Protein AF-A0A931PPL3-F1 (afdb_monomer)

Mean predicted aligned error: 15.39 Å

Secondary structure (DSSP, 8-state):
-----S-S-HHHHHHHHHHHHHHHHHHHHHHH--HHHHSSHHHHHHHHHHHHHHHHHHHHHHHH---SSS-HHHHHHHTS--SHHHHHHHHHHHH-EETTEESS-HHHHHHHHHHHHHHHHHHHHHHHHHHHHHHHHHHHHHHHHHHTT-------GGGSGGG---------

pLDDT: mean 71.68, std 14.13, range [43.53, 92.25]

Foldseek 3Di:
DDDPPPPCPPCVVCVVVVVVVVVVVLVVLVVLQDVVLCVDVVLVVLLVVVLVVLVVVLLVQLVVPPDDPDLSQLRSLVPLPLCVVVLVCLVVQQVDDDPNHRSDDSSNSNSSSVSSSVSNVVSVVSNCVSCVVVVVVVVVVVVVVVVVPPPPPPPPPVPPVPPPDDDDDDDD

Radius of gyration: 29.84 Å; Cα contacts (8 Å, |Δi|>4): 100; chains: 1; bounding box: 88×52×65 Å

Sequence (172 aa):
MRTKEDTATLSELLEPMSELFVPLFFVLMGIQVHLASLADPAALGFGAVLLVCAVIGKLATALGVLERDTNRIAVAIGMVPRGEVGLIFAGIGAALLVNGEPVLSQATYSAVVLMVLVTTLVTPPGLRWTLGRRALTAQRCAIASTSSSAPNGSFDTSTVERAGGRSPTWRR

Solvent-accessible surface area (backbone atoms only — not comparable to full-atom values): 10204 Å² total; per-residue (Å²): 138,82,84,89,70,91,67,84,39,73,63,72,73,44,48,66,52,53,67,52,45,55,58,50,50,55,51,56,51,56,69,64,40,47,66,76,38,56,71,38,67,68,28,42,52,52,29,50,52,52,44,51,53,51,52,48,56,31,51,51,54,25,68,70,58,82,62,92,86,61,62,34,66,50,50,21,53,68,63,55,72,89,40,62,69,60,48,51,52,44,55,50,34,48,70,38,64,58,97,87,40,54,71,32,47,72,31,54,40,20,26,52,49,44,42,45,48,54,53,58,66,48,36,62,60,52,45,49,57,58,50,48,63,46,56,60,50,54,49,50,52,56,52,51,58,53,68,72,62,63,76,84,75,78,78,70,74,78,72,69,73,78,76,77,83,81,86,82,90,84,82,135

Structure (mmCIF, N/CA/C/O backbone):
data_AF-A0A931PPL3-F1
#
_entry.id   AF-A0A931PPL3-F1
#
loop_
_atom_site.group_PDB
_atom_site.id
_atom_site.type_symbol
_atom_site.label_atom_id
_atom_site.label_alt_id
_atom_site.label_comp_id
_atom_site.label_asym_id
_atom_site.label_entity_id
_atom_site.label_seq_id
_atom_site.pdbx_PDB_ins_code
_atom_site.Cartn_x
_atom_site.Cartn_y
_atom_site.Cartn_z
_atom_site.occupancy
_atom_site.B_iso_or_equiv
_atom_site.auth_seq_id
_atom_site.auth_comp_id
_atom_site.auth_asym_id
_atom_site.auth_atom_id
_atom_site.pdbx_PDB_model_num
ATOM 1 N N . MET A 1 1 ? 41.996 18.165 -23.794 1.00 44.84 1 MET A N 1
ATOM 2 C CA . MET A 1 1 ? 41.694 16.872 -23.144 1.00 44.84 1 MET A CA 1
ATOM 3 C C . MET A 1 1 ? 40.578 17.119 -22.145 1.00 44.84 1 MET A C 1
ATOM 5 O O . MET A 1 1 ? 40.784 17.903 -21.233 1.00 44.84 1 MET A O 1
ATOM 9 N N . ARG A 1 2 ? 39.375 16.591 -22.390 1.00 46.00 2 ARG A N 1
ATOM 10 C CA . ARG A 1 2 ? 38.185 16.826 -21.558 1.00 46.00 2 ARG A CA 1
ATOM 11 C C . ARG A 1 2 ? 37.988 15.574 -20.706 1.00 46.00 2 ARG A C 1
ATOM 13 O O . ARG A 1 2 ? 37.682 14.520 -21.256 1.00 46.00 2 ARG A O 1
ATOM 20 N N . THR A 1 3 ? 38.308 15.683 -19.422 1.00 51.44 3 THR A N 1
ATOM 21 C CA . THR A 1 3 ? 38.241 14.604 -18.433 1.00 51.44 3 THR A CA 1
ATOM 22 C C . THR A 1 3 ? 36.802 14.114 -18.307 1.00 51.44 3 THR A C 1
ATOM 24 O O . THR A 1 3 ? 35.858 14.897 -18.231 1.00 51.44 3 THR A O 1
ATOM 27 N N . LYS A 1 4 ? 36.639 12.795 -18.367 1.00 55.50 4 LYS A N 1
ATOM 28 C CA . LYS A 1 4 ? 35.357 12.086 -18.405 1.00 55.50 4 LYS A CA 1
ATOM 29 C C . LYS A 1 4 ? 35.008 11.508 -17.021 1.00 55.50 4 LYS A C 1
ATOM 31 O O . LYS A 1 4 ? 34.331 10.493 -16.958 1.00 55.50 4 LYS A O 1
ATOM 36 N N . GLU A 1 5 ? 35.510 12.117 -15.940 1.00 61.59 5 GLU A N 1
ATOM 37 C CA . GLU A 1 5 ? 35.676 11.429 -14.643 1.00 61.59 5 GLU A CA 1
ATOM 38 C C . GLU A 1 5 ? 34.940 12.043 -13.432 1.00 61.59 5 GLU A C 1
ATOM 40 O O . GLU A 1 5 ? 34.931 11.416 -12.386 1.00 61.59 5 GLU A O 1
ATOM 45 N N . ASP A 1 6 ? 34.203 13.157 -13.553 1.00 56.38 6 ASP A N 1
ATOM 46 C CA . ASP A 1 6 ? 33.430 13.742 -12.421 1.00 56.38 6 ASP A CA 1
ATOM 47 C C . ASP A 1 6 ? 31.910 13.510 -12.517 1.00 56.38 6 ASP A C 1
ATOM 49 O O . ASP A 1 6 ? 31.081 14.296 -12.061 1.00 56.38 6 ASP A O 1
ATOM 53 N N . THR A 1 7 ? 31.510 12.419 -13.161 1.00 56.72 7 THR A N 1
ATOM 54 C CA . THR A 1 7 ? 30.136 11.890 -13.095 1.00 56.72 7 THR A CA 1
ATOM 55 C C . THR A 1 7 ? 30.177 10.414 -12.695 1.00 56.72 7 THR A C 1
ATOM 57 O O . THR A 1 7 ? 29.405 9.605 -13.190 1.00 56.72 7 THR A O 1
ATOM 60 N N . ALA A 1 8 ? 31.060 10.055 -11.755 1.00 58.44 8 ALA A N 1
ATOM 61 C CA . ALA A 1 8 ? 30.744 9.010 -10.777 1.00 58.44 8 ALA A CA 1
ATOM 62 C C . ALA A 1 8 ? 29.605 9.584 -9.918 1.00 58.44 8 ALA A C 1
ATOM 64 O O . ALA A 1 8 ? 29.781 10.360 -8.981 1.00 58.44 8 ALA A O 1
ATOM 65 N N . THR A 1 9 ? 28.423 9.439 -10.505 1.00 68.00 9 THR A N 1
ATOM 66 C CA . THR A 1 9 ? 27.237 10.268 -10.317 1.00 68.00 9 THR A CA 1
ATOM 67 C C . THR A 1 9 ? 26.665 10.109 -8.918 1.00 68.00 9 THR A C 1
ATOM 69 O O . THR A 1 9 ? 26.682 9.008 -8.391 1.00 68.00 9 THR A O 1
ATOM 72 N N . LEU A 1 10 ? 26.069 11.163 -8.351 1.00 76.00 10 LEU A N 1
ATOM 73 C CA . LEU A 1 10 ? 25.318 11.150 -7.079 1.00 76.00 10 LEU A CA 1
ATOM 74 C C . LEU A 1 10 ? 24.481 9.876 -6.833 1.00 76.00 10 LEU A C 1
ATOM 76 O O . LEU A 1 10 ? 24.316 9.462 -5.692 1.00 76.00 10 LEU A O 1
ATOM 80 N N . SER A 1 11 ? 23.983 9.243 -7.894 1.00 77.25 11 SER A N 1
ATOM 81 C CA . SER A 1 11 ? 23.343 7.926 -7.903 1.00 77.25 11 SER A CA 1
ATOM 82 C C . SER A 1 11 ? 24.138 6.821 -7.187 1.00 77.25 11 SER A C 1
ATOM 84 O O . SER A 1 11 ? 23.545 6.120 -6.379 1.00 77.25 11 SER A O 1
ATOM 86 N N . GLU A 1 12 ? 25.449 6.687 -7.418 1.00 81.38 12 GLU A N 1
ATOM 87 C CA . GLU A 1 12 ? 26.300 5.664 -6.773 1.00 81.38 12 GLU A CA 1
ATOM 88 C C . GLU A 1 12 ? 26.439 5.900 -5.264 1.00 81.38 12 GLU A C 1
ATOM 90 O O . GLU A 1 12 ? 26.514 4.957 -4.481 1.00 81.38 12 GLU A O 1
ATOM 95 N N . LEU A 1 13 ? 26.424 7.165 -4.829 1.00 84.00 13 LEU A N 1
ATOM 96 C CA . LEU A 1 13 ? 26.456 7.507 -3.404 1.00 84.00 13 LEU A CA 1
ATOM 97 C C . LEU A 1 13 ? 25.092 7.297 -2.729 1.00 84.00 13 LEU A C 1
ATOM 99 O O . LEU A 1 13 ? 25.028 6.997 -1.537 1.00 84.00 13 LEU A O 1
ATOM 103 N N . LEU A 1 14 ? 23.998 7.453 -3.479 1.00 85.12 14 LEU A N 1
ATOM 104 C CA . LEU A 1 14 ? 22.628 7.289 -2.984 1.00 85.12 14 LEU A CA 1
ATOM 105 C C . LEU A 1 14 ? 22.138 5.836 -3.017 1.00 85.12 14 LEU A C 1
ATOM 107 O O . LEU A 1 14 ? 21.213 5.496 -2.276 1.00 85.12 14 LEU A O 1
ATOM 111 N N . GLU A 1 15 ? 22.746 4.979 -3.836 1.00 86.94 15 GLU A N 1
ATOM 112 C CA . GLU A 1 15 ? 22.415 3.557 -3.957 1.00 86.94 15 GLU A CA 1
ATOM 113 C C . GLU A 1 15 ? 22.392 2.836 -2.592 1.00 86.94 15 GLU A C 1
ATOM 115 O O . GLU A 1 15 ? 21.316 2.359 -2.209 1.00 86.94 15 GLU A O 1
ATOM 120 N N . PRO A 1 16 ? 23.457 2.879 -1.761 1.00 87.88 16 PRO A N 1
ATOM 121 C CA . PRO A 1 16 ? 23.443 2.242 -0.441 1.00 87.88 16 PRO A CA 1
ATOM 122 C C . PRO A 1 16 ? 22.433 2.867 0.532 1.00 87.88 16 PRO A C 1
ATOM 124 O O . PRO A 1 16 ? 21.889 2.180 1.398 1.00 87.88 16 PRO A O 1
ATOM 127 N N . MET A 1 17 ? 22.127 4.163 0.396 1.00 88.81 17 MET A N 1
ATOM 128 C CA . MET A 1 17 ? 21.092 4.794 1.221 1.00 88.81 17 MET A CA 1
ATOM 129 C C . MET A 1 17 ? 19.707 4.240 0.882 1.00 88.81 17 MET A C 1
ATOM 131 O O . MET A 1 17 ? 18.915 3.957 1.779 1.00 88.81 17 MET A O 1
ATOM 135 N N . SER A 1 18 ? 19.413 4.052 -0.406 1.00 85.00 18 SER A N 1
ATOM 136 C CA . S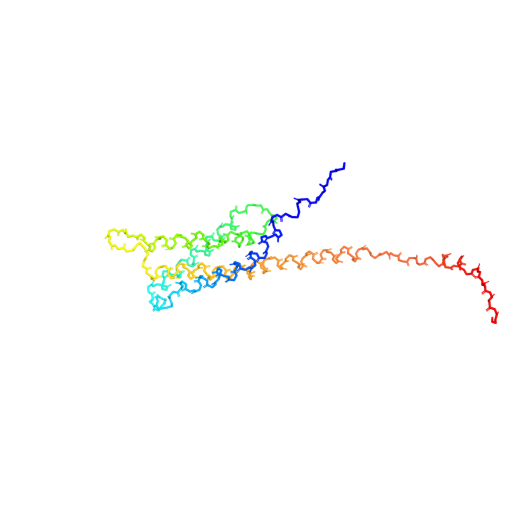ER A 1 18 ? 18.131 3.504 -0.853 1.00 85.00 18 SER A CA 1
ATOM 137 C C . SER A 1 18 ? 17.917 2.064 -0.374 1.00 85.00 18 SER A C 1
ATOM 139 O O . SER A 1 18 ? 16.819 1.722 0.072 1.00 85.00 18 SER A O 1
ATOM 141 N N . GLU A 1 19 ? 18.978 1.252 -0.366 1.00 89.00 19 GLU A N 1
ATOM 142 C CA . GLU A 1 19 ? 18.952 -0.123 0.140 1.00 89.00 19 GLU A CA 1
ATOM 143 C C . GLU A 1 19 ? 18.697 -0.194 1.648 1.00 89.00 19 GLU A C 1
ATOM 145 O O . GLU A 1 19 ? 18.039 -1.123 2.112 1.00 89.00 19 GLU A O 1
ATOM 150 N N . LEU A 1 20 ? 19.147 0.807 2.411 1.00 92.25 20 LEU A N 1
ATOM 151 C CA . LEU A 1 20 ? 18.859 0.932 3.841 1.00 92.25 20 LEU A CA 1
ATOM 152 C C . LEU A 1 20 ? 17.435 1.456 4.105 1.00 92.25 20 LEU A C 1
ATOM 154 O O . LEU A 1 20 ? 16.746 0.986 5.016 1.00 92.25 20 LEU A O 1
ATOM 158 N N . PHE A 1 21 ? 16.972 2.428 3.314 1.00 88.25 21 PHE A N 1
ATOM 159 C CA . PHE A 1 21 ? 15.672 3.066 3.526 1.00 88.25 21 PHE A CA 1
ATOM 160 C C . PHE A 1 21 ? 14.492 2.150 3.220 1.00 88.25 21 PHE A C 1
ATOM 162 O O . PHE A 1 21 ? 13.459 2.281 3.873 1.00 88.25 21 PHE A O 1
ATOM 169 N N . VAL A 1 22 ? 14.624 1.208 2.282 1.00 85.56 22 VAL A N 1
ATOM 170 C CA . VAL A 1 22 ? 13.536 0.274 1.957 1.00 85.56 22 VAL A CA 1
ATOM 171 C C . VAL A 1 22 ? 13.162 -0.604 3.170 1.00 85.56 22 VAL A C 1
ATOM 173 O O . VAL A 1 22 ? 12.000 -0.563 3.582 1.00 85.56 22 VAL A O 1
ATOM 176 N N . PRO A 1 23 ? 14.088 -1.347 3.814 1.00 87.94 23 PRO A N 1
ATOM 177 C CA . PRO A 1 23 ? 13.804 -2.071 5.054 1.00 87.94 23 PRO A CA 1
ATOM 178 C C . PRO A 1 23 ? 13.344 -1.164 6.200 1.00 87.94 23 PRO A C 1
ATOM 180 O O . PRO A 1 23 ? 12.403 -1.518 6.909 1.00 87.94 23 PRO A O 1
ATOM 183 N N . LEU A 1 24 ? 13.962 0.012 6.371 1.00 89.81 24 LEU A N 1
ATOM 184 C CA . LEU A 1 24 ? 13.586 0.954 7.429 1.00 89.81 24 LEU A CA 1
ATOM 185 C C . LEU A 1 24 ? 12.140 1.436 7.268 1.00 89.81 24 LEU A C 1
ATOM 187 O O . LEU A 1 24 ? 11.387 1.456 8.238 1.00 89.81 24 LEU A O 1
ATOM 191 N N . PHE A 1 25 ? 11.732 1.766 6.042 1.00 83.81 25 PHE A N 1
ATOM 192 C CA . PHE A 1 25 ? 10.356 2.122 5.716 1.00 83.81 25 PHE A CA 1
ATOM 193 C C . PHE A 1 25 ? 9.405 0.994 6.118 1.00 83.81 25 PHE A C 1
ATOM 195 O O . PHE A 1 25 ? 8.466 1.243 6.866 1.00 83.81 25 PHE A O 1
ATOM 202 N N . PHE A 1 26 ? 9.676 -0.254 5.721 1.00 85.00 26 PHE A N 1
ATOM 203 C CA . PHE A 1 26 ? 8.828 -1.393 6.096 1.00 85.00 26 PHE A CA 1
ATOM 204 C C . PHE A 1 26 ? 8.695 -1.577 7.614 1.00 85.00 26 PHE A C 1
ATOM 206 O O . PHE A 1 26 ? 7.596 -1.857 8.094 1.00 85.00 26 PHE A O 1
ATOM 213 N N . VAL A 1 27 ? 9.775 -1.380 8.375 1.00 90.00 27 VAL A N 1
ATOM 214 C CA . VAL A 1 27 ? 9.739 -1.444 9.845 1.00 90.00 27 VAL A CA 1
ATOM 215 C C . VAL A 1 27 ? 8.893 -0.309 10.426 1.00 90.00 27 VAL A C 1
ATOM 217 O O . VAL A 1 27 ? 8.024 -0.565 11.258 1.00 90.00 27 VAL A O 1
ATOM 220 N N . LEU A 1 28 ? 9.091 0.930 9.963 1.00 86.81 28 LEU A N 1
ATOM 221 C CA . LEU A 1 28 ? 8.310 2.088 10.413 1.00 86.81 28 LEU A CA 1
ATOM 222 C C . LEU A 1 28 ? 6.814 1.908 10.127 1.00 86.81 28 LEU A C 1
ATOM 224 O O . LEU A 1 28 ? 5.992 2.181 10.998 1.00 86.81 28 LEU A O 1
ATOM 228 N N . MET A 1 29 ? 6.457 1.388 8.948 1.00 82.56 29 MET A N 1
ATOM 229 C CA . MET A 1 29 ? 5.073 1.036 8.612 1.00 82.56 29 MET A CA 1
ATOM 230 C C . MET A 1 29 ? 4.504 -0.004 9.573 1.00 82.56 29 MET A C 1
ATOM 232 O O . MET A 1 29 ? 3.391 0.153 10.063 1.00 82.56 29 MET A O 1
ATOM 236 N N . GLY A 1 30 ? 5.269 -1.065 9.847 1.00 83.75 30 GLY A N 1
ATOM 237 C CA . GLY A 1 30 ? 4.837 -2.156 10.715 1.00 83.75 30 GLY A CA 1
ATOM 238 C C . GLY A 1 30 ? 4.552 -1.701 12.146 1.00 83.75 30 GLY A C 1
ATOM 239 O O . GLY A 1 30 ? 3.545 -2.104 12.718 1.00 83.75 30 GLY A O 1
ATOM 240 N N . ILE A 1 31 ? 5.389 -0.820 12.701 1.00 87.69 31 ILE A N 1
ATOM 241 C CA . ILE A 1 31 ? 5.227 -0.303 14.071 1.00 87.69 31 ILE A CA 1
ATOM 242 C C . ILE A 1 31 ? 3.997 0.610 14.195 1.00 87.69 31 ILE A C 1
ATOM 244 O O . ILE A 1 31 ? 3.361 0.653 15.246 1.00 87.69 31 ILE A O 1
ATOM 248 N N . GLN A 1 32 ? 3.636 1.331 13.132 1.00 84.00 32 GLN A N 1
ATOM 249 C CA . GLN A 1 32 ? 2.470 2.219 13.135 1.00 84.00 32 GLN A CA 1
ATOM 250 C C . GLN A 1 32 ? 1.136 1.452 13.152 1.00 84.00 32 GLN A C 1
ATOM 252 O O . GLN A 1 32 ? 0.117 1.986 13.601 1.00 84.00 32 GLN A O 1
ATOM 257 N N . VAL A 1 33 ? 1.125 0.189 12.712 1.00 83.62 33 VAL A N 1
ATOM 258 C CA . VAL A 1 33 ? -0.078 -0.652 12.718 1.00 83.62 33 VAL A CA 1
ATOM 259 C C . VAL A 1 33 ? -0.410 -1.091 14.143 1.00 83.62 33 VAL A C 1
ATOM 261 O O . VAL A 1 33 ? 0.282 -1.899 14.760 1.00 83.62 33 VAL A O 1
ATOM 264 N N . HIS A 1 34 ? -1.536 -0.602 14.654 1.00 83.81 34 HIS A N 1
ATOM 265 C CA . HIS A 1 34 ? -2.071 -1.018 15.945 1.00 83.81 34 HIS A CA 1
ATOM 266 C C . HIS A 1 34 ? -2.976 -2.238 15.768 1.00 83.81 34 HIS A C 1
ATOM 268 O O . HIS A 1 34 ? -4.113 -2.120 15.308 1.00 83.81 34 HIS A O 1
ATOM 274 N N . LEU A 1 35 ? -2.472 -3.411 16.167 1.00 80.38 35 LEU A N 1
ATOM 275 C CA . LEU A 1 35 ? -3.188 -4.692 16.091 1.00 80.38 35 LEU A CA 1
ATOM 276 C C . LEU A 1 35 ? -4.470 -4.703 16.935 1.00 80.38 35 LEU A C 1
ATOM 278 O O . LEU A 1 35 ? -5.466 -5.292 16.529 1.00 80.38 35 LEU A O 1
ATOM 282 N N . ALA A 1 36 ? -4.469 -4.011 18.078 1.00 81.06 36 ALA A N 1
ATOM 283 C CA . ALA A 1 36 ? -5.649 -3.893 18.935 1.00 81.06 36 ALA A CA 1
ATOM 284 C C . ALA A 1 36 ? -6.823 -3.218 18.207 1.00 81.06 36 ALA A C 1
ATOM 286 O O . ALA A 1 36 ? -7.969 -3.624 18.368 1.00 81.06 36 ALA A O 1
ATOM 287 N N . SER A 1 37 ? -6.538 -2.237 17.349 1.00 75.56 37 SER A N 1
ATOM 288 C CA . SER A 1 37 ? -7.561 -1.550 16.561 1.00 75.56 37 SER A CA 1
ATOM 289 C C . SER A 1 37 ? -8.084 -2.390 15.393 1.00 75.56 37 SER A C 1
ATOM 291 O O . SER A 1 37 ? -9.150 -2.089 14.876 1.00 75.56 37 SER A O 1
ATOM 293 N N . LEU A 1 38 ? -7.370 -3.447 14.987 1.00 70.12 38 LEU A N 1
ATOM 294 C CA . LEU A 1 38 ? -7.830 -4.404 13.971 1.00 70.12 38 LEU A CA 1
ATOM 295 C C . LEU A 1 38 ? -8.741 -5.492 14.549 1.00 70.12 38 LEU A C 1
ATOM 297 O O . LEU A 1 38 ? -9.411 -6.178 13.786 1.00 70.12 38 LEU A O 1
ATOM 301 N N . ALA A 1 39 ? -8.774 -5.661 15.874 1.00 77.81 39 ALA A N 1
ATOM 302 C CA . ALA A 1 39 ? -9.717 -6.565 16.530 1.00 77.81 39 ALA A CA 1
ATOM 303 C C . ALA A 1 39 ? -11.158 -6.022 16.504 1.00 77.81 39 ALA A C 1
ATOM 305 O O . ALA A 1 39 ? -12.102 -6.783 16.713 1.00 77.81 39 ALA A O 1
ATOM 306 N N . ASP A 1 40 ? -11.331 -4.725 16.230 1.00 80.94 40 ASP A N 1
ATOM 307 C CA . ASP A 1 40 ? -12.641 -4.115 16.044 1.00 80.94 40 ASP A CA 1
ATOM 308 C C . ASP A 1 40 ? -13.207 -4.470 14.649 1.00 80.94 40 ASP A C 1
ATOM 310 O O . ASP A 1 40 ? -12.619 -4.100 13.622 1.00 80.94 40 ASP A O 1
ATOM 314 N N . PRO A 1 41 ? -14.358 -5.165 14.568 1.00 77.69 41 PRO A N 1
ATOM 315 C CA . PRO A 1 41 ? -14.985 -5.519 13.297 1.00 77.69 41 PRO A CA 1
ATOM 316 C C . PRO A 1 41 ? -15.352 -4.301 12.434 1.00 77.69 41 PRO A C 1
ATOM 318 O O . PRO A 1 41 ? -15.362 -4.417 11.206 1.00 77.69 41 PRO A O 1
ATOM 321 N N . ALA A 1 42 ? -15.607 -3.129 13.028 1.00 77.00 42 ALA A N 1
ATOM 322 C CA . ALA A 1 42 ? -15.872 -1.906 12.269 1.00 77.00 42 ALA A CA 1
ATOM 323 C C . ALA A 1 42 ? -14.618 -1.419 11.519 1.00 77.00 42 ALA A C 1
ATOM 325 O O . ALA A 1 42 ? -14.687 -1.058 10.339 1.00 77.00 42 ALA A O 1
ATOM 326 N N . ALA A 1 43 ? -13.457 -1.480 12.174 1.00 74.81 43 ALA A N 1
ATOM 327 C CA . ALA A 1 43 ? -12.166 -1.132 11.586 1.00 74.81 43 ALA A CA 1
ATOM 328 C C . ALA A 1 43 ? -11.778 -2.092 10.453 1.00 74.81 43 ALA A C 1
ATOM 330 O O . ALA A 1 43 ? -11.321 -1.666 9.391 1.00 74.81 43 ALA A O 1
ATOM 331 N N . LEU A 1 44 ? -12.013 -3.390 10.663 1.00 77.31 44 LEU A N 1
ATOM 332 C CA . LEU A 1 44 ? -11.814 -4.440 9.663 1.00 77.31 44 LEU A CA 1
ATOM 333 C C . LEU A 1 44 ? -12.693 -4.231 8.428 1.00 77.31 44 LEU A C 1
ATOM 335 O O . LEU A 1 44 ? -12.201 -4.327 7.304 1.00 77.31 44 LEU A O 1
ATOM 339 N N . GLY A 1 45 ? -13.973 -3.902 8.628 1.00 83.25 45 GLY A N 1
ATOM 340 C CA . GLY A 1 45 ? -14.897 -3.595 7.537 1.00 83.25 45 GLY A CA 1
ATOM 341 C C . GLY A 1 45 ? -14.422 -2.404 6.704 1.00 83.25 45 GLY A C 1
ATOM 342 O O . GLY A 1 45 ? -14.347 -2.493 5.478 1.00 83.25 45 GLY A O 1
ATOM 343 N N . PHE A 1 46 ? -14.020 -1.315 7.362 1.00 82.25 46 PHE A N 1
ATOM 344 C CA . PHE A 1 46 ? -13.494 -0.137 6.675 1.00 82.25 46 PHE A CA 1
ATOM 345 C C . PHE A 1 46 ? -12.181 -0.430 5.931 1.00 82.25 46 PHE A C 1
ATOM 347 O O . PHE A 1 46 ? -12.035 -0.075 4.760 1.00 82.25 46 PHE A O 1
ATOM 354 N N . GLY A 1 47 ? -11.249 -1.147 6.565 1.00 80.75 47 GLY A N 1
ATOM 355 C CA . GLY A 1 47 ? -9.996 -1.575 5.943 1.00 80.75 47 GLY A CA 1
ATOM 356 C C . GLY A 1 47 ? -10.209 -2.472 4.721 1.00 80.75 47 GLY A C 1
ATOM 357 O O . GLY A 1 47 ? -9.538 -2.293 3.704 1.00 80.75 47 GLY A O 1
ATOM 358 N N . ALA A 1 48 ? -11.179 -3.388 4.772 1.00 82.56 48 ALA A N 1
ATOM 359 C CA . ALA A 1 48 ? -11.538 -4.237 3.639 1.00 82.56 48 ALA A CA 1
ATOM 360 C C . ALA A 1 48 ? -12.084 -3.419 2.460 1.00 82.56 48 ALA A C 1
ATOM 362 O O . ALA A 1 48 ? -11.664 -3.629 1.321 1.00 82.56 48 ALA A O 1
ATOM 363 N N . VAL A 1 49 ? -12.962 -2.443 2.720 1.00 88.00 49 VAL A N 1
ATOM 364 C CA . VAL A 1 49 ? -13.471 -1.529 1.684 1.00 88.00 49 VAL A CA 1
ATOM 365 C C . VAL A 1 49 ? -12.331 -0.724 1.061 1.00 88.00 49 VAL A C 1
ATOM 367 O O . VAL A 1 49 ? -12.234 -0.652 -0.164 1.00 88.00 49 VAL A O 1
ATOM 370 N N . LEU A 1 50 ? -11.424 -0.176 1.875 1.00 85.00 50 LEU A N 1
ATOM 371 C CA . LEU A 1 50 ? -10.247 0.538 1.375 1.00 85.00 50 LEU A CA 1
ATOM 372 C C . LEU A 1 50 ? -9.352 -0.352 0.512 1.00 85.00 50 LEU A C 1
ATOM 374 O O . LEU A 1 50 ? -8.866 0.093 -0.527 1.00 85.00 50 LEU A O 1
ATOM 378 N N . LEU A 1 51 ? -9.155 -1.611 0.906 1.00 83.69 51 LEU A N 1
ATOM 379 C CA . LEU A 1 51 ? -8.380 -2.575 0.132 1.00 83.69 51 LEU A CA 1
ATOM 380 C C . LEU A 1 51 ? -9.033 -2.844 -1.230 1.00 83.69 51 LEU A C 1
ATOM 382 O O . LEU A 1 51 ? -8.349 -2.814 -2.252 1.00 83.69 51 LEU A O 1
ATOM 386 N N . VAL A 1 52 ? -10.352 -3.051 -1.264 1.00 87.00 52 VAL A N 1
ATOM 387 C CA . VAL A 1 52 ? -11.106 -3.241 -2.512 1.00 87.00 52 VAL A CA 1
ATOM 388 C C . VAL A 1 52 ? -11.000 -2.003 -3.403 1.00 87.00 52 VAL A C 1
ATOM 390 O O . VAL A 1 52 ? -10.625 -2.127 -4.569 1.00 87.00 52 VAL A O 1
ATOM 393 N N . CYS A 1 53 ? -11.234 -0.807 -2.857 1.00 87.00 53 CYS A N 1
ATOM 394 C CA . CYS A 1 53 ? -11.063 0.454 -3.582 1.00 87.00 53 CYS A CA 1
ATOM 395 C C . CYS A 1 53 ? -9.640 0.607 -4.134 1.00 87.00 53 CYS A C 1
ATOM 397 O O . CYS A 1 53 ? -9.461 1.027 -5.275 1.00 87.00 53 CYS A O 1
ATOM 399 N N . ALA A 1 54 ? -8.622 0.212 -3.370 1.00 83.50 54 ALA A N 1
ATOM 400 C CA . ALA A 1 54 ? -7.234 0.262 -3.806 1.00 83.50 54 ALA A CA 1
ATOM 401 C C . ALA A 1 54 ? -6.925 -0.709 -4.951 1.00 83.50 54 ALA A C 1
ATOM 403 O O . ALA A 1 54 ? -6.174 -0.368 -5.868 1.00 83.50 54 ALA A O 1
ATOM 404 N N . VAL A 1 55 ? -7.479 -1.922 -4.901 1.00 82.81 55 VAL A N 1
ATOM 405 C CA . VAL A 1 55 ? -7.345 -2.914 -5.975 1.00 82.81 55 VAL A CA 1
ATOM 406 C C . VAL A 1 55 ? -8.033 -2.410 -7.240 1.00 82.81 55 VAL A C 1
ATOM 408 O O . VAL A 1 55 ? -7.427 -2.442 -8.310 1.00 82.81 55 VAL A O 1
ATOM 411 N N . ILE A 1 56 ? -9.253 -1.879 -7.121 1.00 86.50 56 ILE A N 1
ATOM 412 C CA . ILE A 1 56 ? -10.000 -1.314 -8.251 1.00 86.50 56 ILE A CA 1
ATOM 413 C C . ILE A 1 56 ? -9.266 -0.109 -8.836 1.00 86.50 56 ILE A C 1
ATOM 415 O O . ILE A 1 56 ? -9.104 -0.043 -10.048 1.00 86.50 56 ILE A O 1
ATOM 419 N N . GLY A 1 57 ? -8.766 0.809 -8.004 1.00 82.62 57 GLY A N 1
ATOM 420 C CA . GLY A 1 57 ? -8.013 1.979 -8.459 1.00 82.62 57 GLY A CA 1
ATOM 421 C C . GLY A 1 57 ? -6.773 1.593 -9.267 1.00 82.62 57 GLY A C 1
ATOM 422 O O . GLY A 1 57 ? -6.528 2.158 -10.331 1.00 82.62 57 GLY A O 1
ATOM 423 N N . LYS A 1 58 ? -6.039 0.562 -8.831 1.00 82.81 58 LYS A N 1
ATOM 424 C CA . LYS A 1 58 ? -4.911 0.006 -9.599 1.00 82.81 58 LYS A CA 1
ATOM 425 C C . LYS A 1 58 ? -5.367 -0.665 -10.888 1.00 82.81 58 LYS A C 1
ATOM 427 O O . LYS A 1 58 ? -4.718 -0.523 -11.914 1.00 82.81 58 LYS A O 1
ATOM 432 N N . LEU A 1 59 ? -6.477 -1.396 -10.869 1.00 79.12 59 LEU A N 1
ATOM 433 C CA . LEU A 1 59 ? -6.968 -2.073 -12.067 1.00 79.12 59 LEU A CA 1
ATOM 434 C C . LEU A 1 59 ? -7.544 -1.084 -13.095 1.00 79.12 59 LEU A C 1
ATOM 436 O O . LEU A 1 59 ? -7.401 -1.292 -14.297 1.00 79.12 59 LEU A O 1
ATOM 440 N N . ALA A 1 60 ? -8.127 0.025 -12.639 1.00 82.12 60 ALA A N 1
ATOM 441 C CA . ALA A 1 60 ? -8.645 1.093 -13.485 1.00 82.12 60 ALA A CA 1
ATOM 442 C C . ALA A 1 60 ? -7.533 1.770 -14.301 1.00 82.12 60 ALA A C 1
ATOM 444 O O . ALA A 1 60 ? -7.727 2.053 -15.484 1.00 82.12 60 ALA A O 1
ATOM 445 N N . THR A 1 61 ? -6.336 1.954 -13.730 1.00 78.38 61 THR A N 1
ATOM 446 C CA . THR A 1 61 ? -5.193 2.500 -14.485 1.00 78.38 61 THR A CA 1
ATOM 447 C C . THR A 1 61 ? -4.700 1.540 -15.572 1.00 78.38 61 THR A C 1
ATOM 449 O O . THR A 1 61 ? -4.245 1.993 -16.620 1.00 78.38 61 THR A O 1
ATOM 452 N N . ALA A 1 62 ? -4.882 0.223 -15.403 1.00 72.88 62 ALA A N 1
ATOM 453 C CA . ALA A 1 62 ? -4.611 -0.773 -16.447 1.00 72.88 62 ALA A CA 1
ATOM 454 C C . ALA A 1 62 ? -5.544 -0.629 -17.668 1.00 72.88 62 ALA A C 1
ATOM 456 O O . ALA A 1 62 ? -5.158 -0.935 -18.801 1.00 72.88 62 ALA A O 1
ATOM 457 N N . LEU A 1 63 ? -6.787 -0.189 -17.442 1.00 69.50 63 LEU A N 1
ATOM 458 C CA . LEU A 1 63 ? -7.790 0.003 -18.494 1.00 69.50 63 LEU A CA 1
ATOM 459 C C . LEU A 1 63 ? -7.556 1.298 -19.286 1.00 69.50 63 LEU A C 1
ATOM 461 O O . LEU A 1 63 ? -7.812 1.315 -20.488 1.00 69.50 63 LEU A O 1
ATOM 465 N N . GLY A 1 64 ? -7.010 2.339 -18.645 1.00 70.00 64 GLY A N 1
ATOM 466 C CA . GLY A 1 64 ? -6.706 3.630 -19.277 1.00 70.00 64 GLY A CA 1
ATOM 467 C C . GLY A 1 64 ? -5.547 3.611 -20.285 1.00 70.00 64 GLY A C 1
ATOM 468 O O . GLY A 1 64 ? -5.438 4.516 -21.108 1.00 70.00 64 GLY A O 1
ATOM 469 N N . VAL A 1 65 ? -4.698 2.578 -20.273 1.00 70.62 65 VAL A N 1
ATOM 470 C CA . VAL A 1 65 ? -3.597 2.428 -21.241 1.00 70.62 65 VAL A CA 1
ATOM 471 C C . VAL A 1 65 ? -4.152 1.899 -22.562 1.00 70.62 65 VAL A C 1
ATOM 473 O O . VAL A 1 65 ? -4.485 0.724 -22.670 1.00 70.62 65 VAL A O 1
ATOM 476 N N . LEU A 1 66 ? -4.274 2.747 -23.584 1.00 59.28 66 LEU A N 1
ATOM 477 C CA . LEU A 1 66 ? -4.859 2.361 -24.879 1.00 59.28 66 LEU A CA 1
ATOM 478 C C . LEU A 1 66 ? -3.834 1.774 -25.873 1.00 59.28 66 LEU A C 1
ATOM 480 O O . LEU A 1 66 ? -4.213 1.236 -26.913 1.00 59.28 66 LEU A O 1
ATOM 484 N N . GLU A 1 67 ? -2.544 1.819 -25.545 1.00 64.38 67 GLU A N 1
ATOM 485 C CA . GLU A 1 67 ? -1.459 1.333 -26.405 1.00 64.38 67 GLU A CA 1
ATOM 486 C C . GLU A 1 67 ? -1.378 -0.202 -26.445 1.00 64.38 67 GLU A C 1
ATOM 488 O O . GLU A 1 67 ? -1.550 -0.894 -25.439 1.00 64.38 67 GLU A O 1
ATOM 493 N N . ARG A 1 68 ? -1.136 -0.748 -27.646 1.00 56.00 68 ARG A N 1
ATOM 494 C CA . ARG A 1 68 ? -1.259 -2.186 -27.953 1.00 56.00 68 ARG A CA 1
ATOM 495 C C . ARG A 1 68 ? -0.073 -3.051 -27.506 1.00 56.00 68 ARG A C 1
ATOM 497 O O . ARG A 1 68 ? -0.238 -4.263 -27.437 1.00 56.00 68 ARG A O 1
ATOM 504 N N . ASP A 1 69 ? 1.073 -2.458 -27.167 1.00 60.97 69 ASP A N 1
ATOM 505 C CA . ASP A 1 69 ? 2.312 -3.195 -26.840 1.00 60.97 69 ASP A CA 1
ATOM 506 C C . ASP A 1 69 ? 2.729 -3.112 -25.352 1.00 60.97 69 ASP A C 1
ATOM 508 O O . ASP A 1 69 ? 3.681 -3.759 -24.895 1.00 60.97 69 ASP A O 1
ATOM 512 N N . THR A 1 70 ? 1.986 -2.335 -2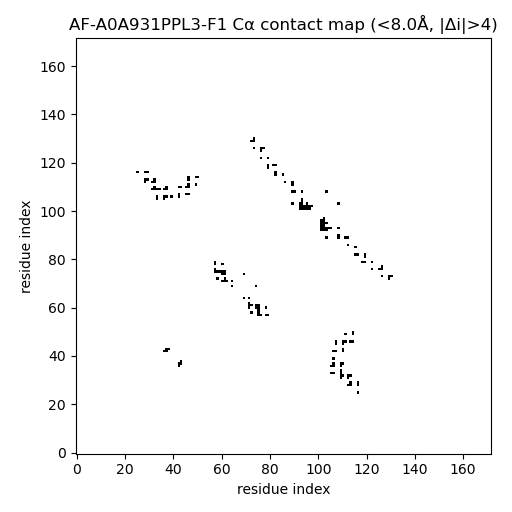4.556 1.00 63.56 70 THR A N 1
ATOM 513 C CA . THR A 1 70 ? 2.305 -2.075 -23.147 1.00 63.56 70 THR A CA 1
ATOM 514 C C . THR A 1 70 ? 1.587 -3.062 -22.226 1.00 63.56 70 THR A C 1
ATOM 516 O O . THR A 1 70 ? 0.379 -3.291 -22.322 1.00 63.56 70 THR A O 1
ATOM 519 N N . ASN A 1 71 ? 2.327 -3.651 -21.280 1.00 67.69 71 ASN A N 1
ATOM 520 C CA . ASN A 1 71 ? 1.765 -4.575 -20.299 1.00 67.69 71 ASN A CA 1
ATOM 521 C C . ASN A 1 71 ? 0.935 -3.805 -19.259 1.00 67.69 71 ASN A C 1
ATOM 523 O O . ASN A 1 71 ? 1.463 -3.291 -18.274 1.00 67.69 71 ASN A O 1
ATOM 527 N N . ARG A 1 72 ? -0.380 -3.746 -19.486 1.00 76.12 72 ARG A N 1
ATOM 528 C CA . ARG A 1 72 ? -1.371 -3.039 -18.655 1.00 76.12 72 ARG A CA 1
ATOM 529 C C . ARG A 1 72 ? -1.260 -3.364 -17.160 1.00 76.12 72 ARG A C 1
ATOM 531 O O . ARG A 1 72 ? -1.413 -2.480 -16.324 1.00 76.12 72 ARG A O 1
ATOM 538 N N . ILE A 1 73 ? -0.940 -4.615 -16.819 1.00 73.00 73 ILE A N 1
ATOM 539 C CA . ILE A 1 73 ? -0.801 -5.060 -15.424 1.00 73.00 73 ILE A CA 1
ATOM 540 C C . ILE A 1 73 ? 0.504 -4.530 -14.809 1.00 73.00 73 ILE A C 1
ATOM 542 O O . ILE A 1 73 ? 0.515 -4.129 -13.650 1.00 73.00 73 ILE A O 1
ATOM 546 N N . ALA A 1 74 ? 1.593 -4.458 -15.580 1.00 75.50 74 ALA A N 1
ATOM 547 C CA . ALA A 1 74 ? 2.838 -3.849 -15.110 1.00 75.50 74 ALA A CA 1
ATOM 548 C C . ALA A 1 74 ? 2.671 -2.341 -14.856 1.00 75.50 74 ALA A C 1
ATOM 550 O O . ALA A 1 74 ? 3.240 -1.828 -13.898 1.00 75.50 74 ALA A O 1
ATOM 551 N N . VAL A 1 75 ? 1.840 -1.651 -15.648 1.00 79.00 75 VAL A N 1
ATOM 552 C CA . VAL A 1 75 ? 1.487 -0.240 -15.406 1.00 79.00 75 VAL A CA 1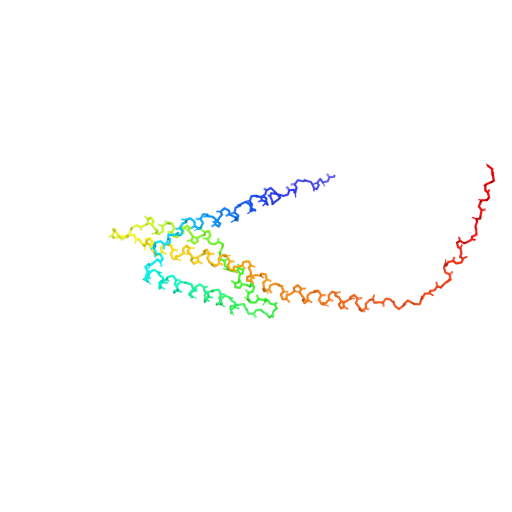
ATOM 553 C C . VAL A 1 75 ? 0.689 -0.093 -14.112 1.00 79.00 75 VAL A C 1
ATOM 555 O O . VAL A 1 75 ? 1.055 0.713 -13.266 1.00 79.00 75 VAL A O 1
ATOM 558 N N . ALA A 1 76 ? -0.336 -0.921 -13.894 1.00 75.44 76 ALA A N 1
ATOM 559 C CA . ALA A 1 76 ? -1.103 -0.915 -12.645 1.00 75.44 76 ALA A CA 1
ATOM 560 C C . ALA A 1 76 ? -0.238 -1.144 -11.395 1.00 75.44 76 ALA A C 1
ATOM 562 O O . ALA A 1 76 ? -0.454 -0.511 -10.362 1.00 75.44 76 ALA A O 1
ATOM 563 N N . ILE A 1 77 ? 0.751 -2.037 -11.492 1.00 76.00 77 ILE A N 1
ATOM 564 C CA . ILE A 1 77 ? 1.687 -2.336 -10.401 1.00 76.00 77 ILE A CA 1
ATOM 565 C C . ILE A 1 77 ? 2.732 -1.220 -10.244 1.00 76.00 77 ILE A C 1
ATOM 567 O O . ILE A 1 77 ? 3.096 -0.875 -9.125 1.00 76.00 77 ILE A O 1
ATOM 571 N N . GLY A 1 78 ? 3.189 -0.612 -11.340 1.00 73.94 78 GLY A N 1
ATOM 572 C CA . GLY A 1 78 ? 4.090 0.545 -11.305 1.00 73.94 78 GLY A CA 1
ATOM 573 C C . GLY A 1 78 ? 3.432 1.808 -10.744 1.00 73.94 78 GLY A C 1
ATOM 574 O O . GLY A 1 78 ? 4.113 2.658 -10.183 1.00 73.94 78 GLY A O 1
ATOM 575 N N . MET A 1 79 ? 2.104 1.897 -10.839 1.00 78.06 79 MET A N 1
ATOM 576 C CA . MET A 1 79 ? 1.298 2.980 -10.275 1.00 78.06 79 MET A CA 1
ATOM 577 C C . MET A 1 79 ? 0.972 2.782 -8.793 1.00 78.06 79 MET A C 1
ATOM 579 O O . MET A 1 79 ? 0.234 3.595 -8.241 1.00 78.06 79 MET A O 1
ATOM 583 N N . VAL A 1 80 ? 1.481 1.733 -8.129 1.00 74.81 80 VAL A N 1
ATOM 584 C CA . VAL A 1 80 ? 1.378 1.657 -6.668 1.00 74.81 80 VAL A CA 1
ATOM 585 C C . VAL A 1 80 ? 2.277 2.756 -6.095 1.00 74.81 80 VAL A C 1
ATOM 587 O O . VAL A 1 80 ? 3.501 2.636 -6.188 1.00 74.81 80 VAL A O 1
ATOM 590 N N . PRO A 1 81 ? 1.711 3.840 -5.526 1.00 67.56 81 PRO A N 1
ATOM 591 C CA . PRO A 1 81 ? 2.534 4.874 -4.923 1.00 67.56 81 PRO A CA 1
ATOM 592 C C . PRO A 1 81 ? 3.344 4.229 -3.800 1.00 67.56 81 PRO A C 1
ATOM 594 O O . PRO A 1 81 ? 2.824 3.365 -3.091 1.00 67.56 81 PRO A O 1
ATOM 597 N N . ARG A 1 82 ? 4.593 4.662 -3.604 1.00 68.94 82 ARG A N 1
ATOM 598 C CA . ARG A 1 82 ? 5.513 4.138 -2.574 1.00 68.94 82 ARG A CA 1
ATOM 599 C C . ARG A 1 82 ? 5.041 4.356 -1.124 1.00 68.94 82 ARG A C 1
ATOM 601 O O . ARG A 1 82 ? 5.834 4.278 -0.201 1.00 68.94 82 ARG A O 1
ATOM 608 N N . GLY A 1 83 ? 3.761 4.647 -0.892 1.00 71.00 83 GLY A N 1
ATOM 609 C CA . GLY A 1 83 ? 3.148 4.801 0.427 1.00 71.00 83 GLY A CA 1
ATOM 610 C C . GLY A 1 83 ? 3.569 6.060 1.186 1.00 71.00 83 GLY A C 1
ATOM 611 O O . GLY A 1 83 ? 2.804 6.523 2.020 1.00 71.00 83 GLY A O 1
ATOM 612 N N . GLU A 1 84 ? 4.720 6.647 0.848 1.00 79.19 84 GLU A N 1
ATOM 613 C CA . GLU A 1 84 ? 5.327 7.839 1.454 1.00 79.19 84 GLU A CA 1
ATOM 614 C C . GLU A 1 84 ? 4.301 8.960 1.669 1.00 79.19 84 GLU A C 1
ATOM 616 O O . GLU A 1 84 ? 4.029 9.368 2.795 1.00 79.19 84 GLU A O 1
ATOM 621 N N . VAL A 1 85 ? 3.646 9.391 0.591 1.00 80.62 85 VAL A N 1
ATOM 622 C CA . VAL A 1 85 ? 2.644 10.464 0.630 1.00 80.62 85 VAL A CA 1
ATOM 623 C C . VAL A 1 85 ? 1.383 10.032 1.391 1.00 80.62 85 VAL A C 1
ATOM 625 O O . VAL A 1 85 ? 0.814 10.816 2.146 1.00 80.62 85 VAL A O 1
ATOM 628 N N . GLY A 1 86 ? 0.970 8.769 1.248 1.00 79.44 86 GLY A N 1
ATOM 629 C CA . GLY A 1 86 ? -0.204 8.223 1.933 1.00 79.44 86 GLY A CA 1
ATOM 630 C C . GLY A 1 86 ? -0.049 8.203 3.453 1.00 79.44 86 GLY A C 1
ATOM 631 O O . GLY A 1 86 ? -0.999 8.515 4.168 1.00 79.44 86 GLY A O 1
ATOM 632 N N . LEU A 1 87 ? 1.154 7.912 3.955 1.00 80.12 87 LEU A N 1
ATOM 633 C CA . LEU A 1 87 ? 1.421 7.952 5.390 1.00 80.12 87 LEU A CA 1
ATOM 634 C C . LEU A 1 87 ? 1.576 9.347 5.947 1.00 80.12 87 LEU A C 1
ATOM 636 O O . LEU A 1 87 ? 1.155 9.579 7.077 1.00 80.12 87 LEU A O 1
ATOM 640 N N . ILE A 1 88 ? 2.127 10.275 5.170 1.00 83.00 88 ILE A N 1
ATOM 641 C CA . ILE A 1 88 ? 2.149 11.680 5.572 1.00 83.00 88 ILE A CA 1
ATOM 642 C C . ILE A 1 88 ? 0.708 12.167 5.765 1.00 83.00 88 ILE A C 1
ATOM 644 O O . ILE A 1 88 ? 0.390 12.734 6.807 1.00 83.00 88 ILE A O 1
ATOM 648 N N . PHE A 1 89 ? -0.196 11.864 4.827 1.00 82.75 89 PHE A N 1
ATOM 649 C CA . PHE A 1 89 ? -1.614 12.203 4.973 1.00 82.75 89 PHE A CA 1
ATOM 650 C C . PHE A 1 89 ? -2.289 11.491 6.148 1.00 82.75 89 PHE A C 1
ATOM 652 O O . PHE A 1 89 ? -3.058 12.125 6.865 1.00 82.75 89 PHE A O 1
ATOM 659 N N . ALA A 1 90 ? -1.994 10.210 6.383 1.00 83.06 90 ALA A N 1
ATOM 660 C CA . ALA A 1 90 ? -2.538 9.479 7.527 1.00 83.06 90 ALA A CA 1
ATOM 661 C C . ALA A 1 90 ? -2.067 10.081 8.864 1.00 83.06 90 ALA A C 1
ATOM 663 O O . ALA A 1 90 ? -2.875 10.264 9.772 1.00 83.06 90 ALA A O 1
ATOM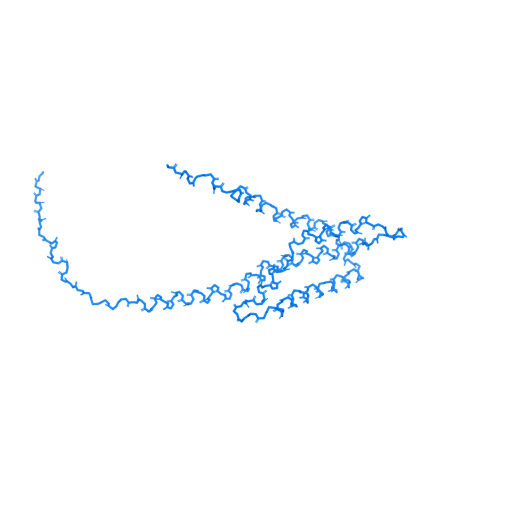 664 N N . GLY A 1 91 ? -0.783 10.437 8.968 1.00 82.88 91 GLY A N 1
ATOM 665 C CA . GLY A 1 91 ? -0.207 11.064 10.157 1.00 82.88 91 GLY A CA 1
ATOM 666 C C . GLY A 1 91 ? -0.764 12.464 10.408 1.00 82.88 91 GLY A C 1
ATOM 667 O O . GLY A 1 91 ? -1.166 12.776 11.527 1.00 82.88 91 GLY A O 1
ATOM 668 N N . ILE A 1 92 ? -0.865 13.291 9.363 1.00 83.81 92 ILE A N 1
ATOM 669 C CA . ILE A 1 92 ? -1.477 14.624 9.464 1.00 83.81 92 ILE A CA 1
ATOM 670 C C . ILE A 1 92 ? -2.960 14.502 9.826 1.00 83.81 92 ILE A C 1
ATOM 672 O O . ILE A 1 92 ? -3.435 15.211 10.704 1.00 83.81 92 ILE A O 1
ATOM 676 N N . GLY A 1 93 ? -3.701 13.590 9.199 1.00 81.06 93 GLY A N 1
ATOM 677 C CA . GLY A 1 93 ? -5.126 13.416 9.464 1.00 81.06 93 GLY A CA 1
ATOM 678 C C . GLY A 1 93 ? -5.440 12.849 10.855 1.00 81.06 93 GLY A C 1
ATOM 679 O O . GLY A 1 93 ? -6.504 13.139 11.390 1.00 81.06 93 GLY A O 1
ATOM 680 N N . ALA A 1 94 ? -4.519 12.109 11.477 1.00 79.06 94 ALA A N 1
ATOM 681 C CA . ALA A 1 94 ? -4.626 11.739 12.890 1.00 79.06 94 ALA A CA 1
ATOM 682 C C . ALA A 1 94 ? -4.365 12.932 13.833 1.00 79.06 94 ALA A C 1
ATOM 684 O O . ALA A 1 94 ? -4.922 12.986 14.926 1.00 79.06 94 ALA A O 1
ATOM 685 N N . ALA A 1 95 ? -3.537 13.896 13.414 1.00 77.69 95 ALA A N 1
ATOM 686 C CA . ALA A 1 95 ? -3.241 15.110 14.179 1.00 77.69 95 ALA A CA 1
ATOM 687 C C . ALA A 1 95 ? -4.297 16.220 14.006 1.00 77.69 95 ALA A C 1
ATOM 689 O O . ALA A 1 95 ? -4.396 17.117 14.844 1.00 77.69 95 ALA A O 1
ATOM 690 N N . LEU A 1 96 ? -5.077 16.186 12.922 1.00 80.06 96 LEU A N 1
ATOM 691 C CA . LEU A 1 96 ? -6.144 17.147 12.664 1.00 80.06 96 LEU A CA 1
ATOM 692 C C . LEU A 1 96 ? -7.393 16.799 13.481 1.00 80.06 96 LEU A C 1
ATOM 694 O O . LEU A 1 96 ? -7.948 15.706 13.364 1.00 80.06 96 LEU A O 1
ATOM 698 N N . LEU A 1 97 ? -7.868 17.772 14.259 1.00 77.62 97 LEU A N 1
ATOM 699 C CA . LEU A 1 97 ? -9.163 17.718 14.930 1.00 77.62 97 LEU A CA 1
ATOM 700 C C . LEU A 1 97 ? -10.159 18.607 14.188 1.00 77.62 97 LEU A C 1
ATOM 702 O O . LEU A 1 97 ? -9.888 19.782 13.938 1.00 77.62 97 LEU A O 1
ATOM 706 N N . VAL A 1 98 ? -11.328 18.062 13.865 1.00 76.31 98 VAL A N 1
ATOM 707 C CA . VAL A 1 98 ? -12.444 18.807 13.276 1.00 76.31 98 VAL A CA 1
ATOM 708 C C . VAL A 1 98 ? -13.617 18.706 14.242 1.00 76.31 98 VAL A C 1
ATOM 710 O O . VAL A 1 98 ? -14.052 17.615 14.587 1.00 76.31 98 VAL A O 1
ATOM 713 N N . ASN A 1 99 ? -14.120 19.853 14.709 1.00 73.69 99 ASN A N 1
ATOM 714 C CA . ASN A 1 99 ? -15.198 19.934 15.708 1.00 73.69 99 ASN A CA 1
ATOM 715 C C . ASN A 1 99 ? -14.903 19.206 17.039 1.00 73.69 99 ASN A C 1
ATOM 717 O O . ASN A 1 99 ? -15.823 18.744 17.705 1.00 73.69 99 ASN A O 1
ATOM 721 N N . GLY A 1 100 ? -13.628 19.117 17.435 1.00 73.12 100 GLY A N 1
ATOM 722 C CA . GLY A 1 100 ? -13.208 18.474 18.687 1.00 73.12 100 GLY A CA 1
ATOM 723 C C . GLY A 1 100 ? -12.995 16.961 18.598 1.00 73.12 100 GLY A C 1
ATOM 724 O O . GLY A 1 100 ? -12.514 16.386 19.567 1.00 73.12 100 GLY A O 1
ATOM 725 N N . GLU A 1 101 ? -13.269 16.343 17.445 1.00 72.38 101 GLU A N 1
ATOM 726 C CA . GLU A 1 101 ? -13.011 14.922 17.196 1.00 72.38 101 GLU A CA 1
ATOM 727 C C . GLU A 1 101 ? -11.857 14.733 16.192 1.00 72.38 101 GLU A C 1
ATOM 729 O O . GLU A 1 101 ? -11.713 15.536 15.258 1.00 72.38 101 GLU A O 1
ATOM 734 N N . PRO A 1 102 ? -11.018 13.694 16.349 1.00 71.62 102 PRO A N 1
ATOM 735 C CA . PRO A 1 102 ? -9.973 13.363 15.384 1.00 71.62 102 PRO A CA 1
ATOM 736 C C . PRO A 1 102 ? -10.571 13.042 14.009 1.00 71.62 102 PRO A C 1
ATOM 738 O O . PRO A 1 102 ? -11.496 12.237 13.902 1.00 71.62 102 PRO A O 1
ATOM 741 N N . VAL A 1 103 ? -10.011 13.616 12.938 1.00 76.19 103 VAL A N 1
ATOM 742 C CA . VAL A 1 103 ? -10.444 13.319 11.557 1.00 76.19 103 VAL A CA 1
ATOM 743 C C . VAL A 1 103 ? -10.207 11.847 11.210 1.00 76.19 103 VAL A C 1
ATOM 745 O O . VAL A 1 103 ? -11.027 11.225 10.533 1.00 76.19 103 VAL A O 1
ATOM 748 N N . LEU A 1 104 ? -9.105 11.270 11.698 1.00 74.31 104 LEU A N 1
ATOM 749 C CA . LEU A 1 104 ? -8.885 9.829 11.696 1.00 74.31 104 LEU A CA 1
ATOM 750 C C . LEU A 1 104 ? -8.885 9.286 13.122 1.00 74.31 104 LEU A C 1
ATOM 752 O O . LEU A 1 104 ? -7.996 9.588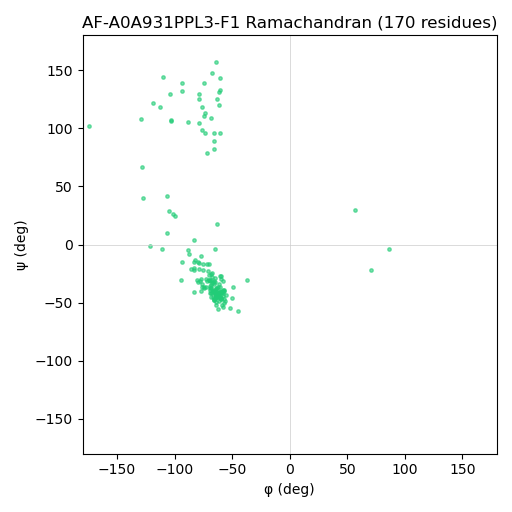 13.915 1.00 74.31 104 LEU A O 1
ATOM 756 N N . SER A 1 105 ? -9.835 8.396 13.410 1.00 80.81 105 SER A N 1
ATOM 757 C CA . SER A 1 105 ? -9.744 7.541 14.590 1.00 80.81 105 SER A CA 1
ATOM 758 C C . SER A 1 105 ? -8.537 6.603 14.472 1.00 80.81 105 SER A C 1
ATOM 760 O O . SER A 1 105 ? -8.073 6.275 13.373 1.00 80.81 105 SER A O 1
ATOM 762 N N . GLN A 1 106 ? -8.047 6.117 15.610 1.00 81.06 106 GLN A N 1
ATOM 763 C CA . GLN A 1 106 ? -6.902 5.203 15.654 1.00 81.06 106 GLN A CA 1
ATOM 764 C C . GLN A 1 106 ? -7.133 3.913 14.846 1.00 81.06 106 GLN A C 1
ATOM 766 O O . GLN A 1 106 ? -6.205 3.380 14.236 1.00 81.06 106 GLN A O 1
ATOM 771 N N . ALA A 1 107 ? -8.387 3.462 14.769 1.00 81.75 107 ALA A N 1
ATOM 772 C CA . ALA A 1 107 ? -8.816 2.358 13.919 1.00 81.75 107 ALA A CA 1
ATOM 773 C C . ALA A 1 107 ? -8.656 2.661 12.425 1.00 81.75 107 ALA A C 1
ATOM 775 O O . ALA A 1 107 ? -8.048 1.874 11.699 1.00 81.75 107 ALA A O 1
ATOM 776 N N . THR A 1 108 ? -9.138 3.818 11.971 1.00 82.44 108 THR A N 1
ATOM 777 C CA . THR A 1 108 ? -9.035 4.249 10.570 1.00 82.44 108 THR A CA 1
ATOM 778 C C . THR A 1 108 ? -7.580 4.458 10.159 1.00 82.44 108 THR A C 1
ATOM 780 O O . THR A 1 108 ? -7.174 4.018 9.085 1.00 82.44 108 THR A O 1
ATOM 783 N N . TYR A 1 109 ? -6.776 5.075 11.029 1.00 84.44 109 TYR A N 1
ATOM 784 C CA . TYR A 1 109 ? -5.342 5.256 10.805 1.00 84.44 109 TYR A CA 1
ATOM 785 C C . TYR A 1 109 ? -4.628 3.910 10.623 1.00 84.44 109 TYR A C 1
ATOM 787 O O . TYR A 1 109 ? -3.972 3.691 9.604 1.00 84.44 109 TYR A O 1
ATOM 795 N N . SER A 1 110 ? -4.829 2.975 11.560 1.00 85.44 110 SER A N 1
ATOM 796 C CA . SER A 1 110 ? -4.251 1.627 11.487 1.00 85.44 110 SER A CA 1
ATOM 797 C C . SER A 1 110 ? -4.694 0.887 10.217 1.00 85.44 110 SER A C 1
ATOM 799 O O . SER A 1 110 ? -3.870 0.270 9.544 1.00 85.44 110 SER A O 1
ATOM 801 N N . ALA A 1 111 ? -5.967 1.010 9.823 1.00 85.69 111 ALA A N 1
ATOM 802 C CA . ALA A 1 111 ? -6.504 0.389 8.611 1.00 85.69 111 ALA A CA 1
ATOM 803 C C . ALA A 1 111 ? -5.872 0.944 7.319 1.00 85.69 111 ALA A C 1
ATOM 805 O O . ALA A 1 111 ? -5.536 0.172 6.418 1.00 85.69 111 ALA A O 1
ATOM 806 N N . VAL A 1 112 ? -5.672 2.264 7.225 1.00 85.06 112 VAL A N 1
ATOM 807 C CA . VAL A 1 112 ? -5.012 2.909 6.075 1.00 85.06 112 VAL A CA 1
ATOM 808 C C . VAL A 1 112 ? -3.545 2.493 5.991 1.00 85.06 112 VAL A C 1
ATOM 810 O O . VAL A 1 112 ? -3.088 2.077 4.926 1.00 85.06 112 VAL A O 1
ATOM 813 N N . VAL A 1 113 ? -2.810 2.545 7.106 1.00 86.00 113 VAL A N 1
ATOM 814 C CA . VAL A 1 113 ? -1.399 2.131 7.148 1.00 86.00 113 VAL A CA 1
ATOM 815 C C . VAL A 1 113 ? -1.258 0.648 6.798 1.00 86.00 113 VAL A C 1
ATOM 817 O O . VAL A 1 113 ? -0.395 0.292 5.996 1.00 86.00 113 VAL A O 1
ATOM 820 N N . LEU A 1 114 ? -2.140 -0.215 7.314 1.00 86.06 114 LEU A N 1
ATOM 821 C CA . LEU A 1 114 ? -2.166 -1.638 6.975 1.00 86.06 114 LEU A CA 1
ATOM 822 C C . LEU A 1 114 ? -2.419 -1.858 5.479 1.00 86.06 114 LEU A C 1
ATOM 824 O O . LEU A 1 114 ? -1.721 -2.652 4.852 1.00 86.06 114 LEU A O 1
ATOM 828 N N . MET A 1 115 ? -3.384 -1.151 4.884 1.00 85.88 115 MET A N 1
ATOM 829 C CA . MET A 1 115 ? -3.643 -1.216 3.443 1.00 85.88 115 MET A CA 1
ATOM 830 C C . MET A 1 115 ? -2.395 -0.823 2.637 1.00 85.88 115 MET A C 1
ATOM 832 O O . MET A 1 115 ? -2.035 -1.520 1.679 1.00 85.88 115 MET A O 1
ATOM 836 N N . VAL A 1 116 ? -1.700 0.252 3.026 1.00 84.75 116 VAL A N 1
ATOM 837 C CA . VAL A 1 116 ? -0.468 0.694 2.357 1.00 84.75 116 VAL A CA 1
ATOM 838 C C . VAL A 1 116 ? 0.625 -0.362 2.510 1.00 84.75 116 VAL A C 1
ATOM 840 O O . VAL A 1 116 ? 1.235 -0.753 1.515 1.00 84.75 116 VAL A O 1
ATOM 843 N N . LEU A 1 117 ? 0.823 -0.898 3.715 1.00 86.81 117 LEU A N 1
ATOM 844 C CA . LEU A 1 117 ? 1.794 -1.956 3.998 1.00 86.81 117 LEU A CA 1
ATOM 845 C C . LEU A 1 117 ? 1.538 -3.205 3.144 1.00 86.81 117 LEU A C 1
ATOM 847 O O . LEU A 1 117 ? 2.425 -3.649 2.416 1.00 86.81 117 LEU A O 1
ATOM 851 N N . VAL A 1 118 ? 0.314 -3.741 3.183 1.00 85.69 118 VAL A N 1
ATOM 852 C CA . VAL A 1 118 ? -0.090 -4.932 2.419 1.00 85.69 118 VAL A CA 1
ATOM 853 C C . VAL A 1 118 ? 0.136 -4.704 0.932 1.00 85.69 118 VAL A C 1
ATOM 855 O O . VAL A 1 118 ? 0.725 -5.537 0.246 1.00 85.69 118 VAL A O 1
ATOM 858 N N . THR A 1 119 ? -0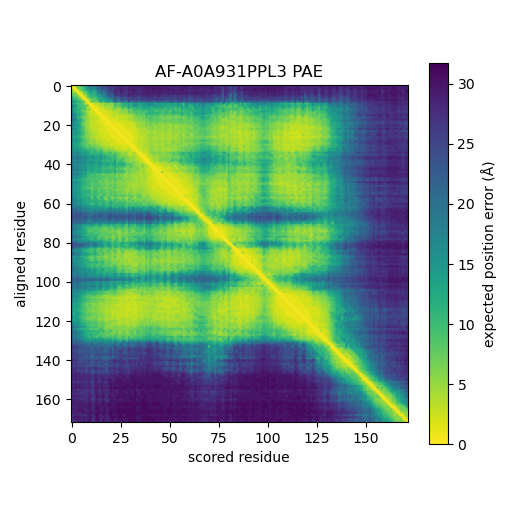.284 -3.554 0.412 1.00 84.94 119 THR A N 1
ATOM 859 C CA . THR A 1 119 ? -0.133 -3.278 -1.014 1.00 84.94 119 THR A CA 1
ATOM 860 C C . THR A 1 119 ? 1.312 -3.050 -1.442 1.00 84.94 119 THR A C 1
ATOM 862 O O . THR A 1 119 ? 1.677 -3.441 -2.552 1.00 84.94 119 THR A O 1
ATOM 865 N N . THR A 1 120 ? 2.152 -2.508 -0.563 1.00 84.25 120 THR A N 1
ATOM 866 C CA . THR A 1 120 ? 3.590 -2.352 -0.801 1.00 84.25 120 THR A CA 1
ATOM 867 C C . THR A 1 120 ? 4.284 -3.714 -0.805 1.00 84.25 120 THR A C 1
ATOM 869 O O . THR A 1 120 ? 5.075 -3.984 -1.701 1.00 84.25 120 THR A O 1
ATOM 872 N N . LEU A 1 121 ? 3.926 -4.622 0.109 1.00 84.62 121 LEU A N 1
ATOM 873 C CA . LEU A 1 121 ? 4.467 -5.988 0.154 1.00 84.62 121 LEU A CA 1
ATOM 874 C C . LEU A 1 121 ? 4.036 -6.849 -1.042 1.00 84.62 121 LEU A C 1
ATOM 876 O O . LEU A 1 121 ? 4.809 -7.680 -1.514 1.00 84.62 121 LEU A O 1
ATOM 880 N N . VAL A 1 122 ? 2.825 -6.639 -1.566 1.00 84.12 122 VAL A N 1
ATOM 881 C CA . VAL A 1 122 ? 2.313 -7.352 -2.753 1.00 84.12 122 VAL A CA 1
ATOM 882 C C . VAL A 1 122 ? 2.948 -6.841 -4.056 1.00 84.12 122 VAL A C 1
ATOM 884 O O . VAL A 1 122 ? 3.003 -7.569 -5.050 1.00 84.12 122 VAL A O 1
ATOM 887 N N . THR A 1 123 ? 3.478 -5.617 -4.070 1.00 83.44 123 THR A N 1
ATOM 888 C CA . THR A 1 123 ? 4.025 -4.985 -5.281 1.00 83.44 123 THR A CA 1
ATOM 889 C C . THR A 1 123 ? 5.256 -5.721 -5.846 1.00 83.44 123 THR A C 1
ATOM 891 O O . THR A 1 123 ? 5.206 -6.096 -7.018 1.00 83.44 123 THR A O 1
ATOM 894 N N . PRO A 1 124 ? 6.327 -6.029 -5.080 1.00 80.69 124 PRO A N 1
ATOM 895 C CA . PRO A 1 124 ? 7.480 -6.780 -5.584 1.00 80.69 124 PRO A CA 1
ATOM 896 C C . PRO A 1 124 ? 7.147 -8.160 -6.183 1.00 80.69 124 PRO A C 1
ATOM 898 O O . PRO A 1 124 ? 7.600 -8.432 -7.300 1.00 80.69 124 PRO A O 1
ATOM 901 N N . PRO A 1 125 ? 6.364 -9.047 -5.525 1.00 82.06 125 PRO A N 1
ATOM 902 C CA . PRO A 1 125 ? 5.993 -10.329 -6.118 1.00 82.06 125 PRO A CA 1
ATOM 903 C C . PRO A 1 125 ? 5.052 -10.160 -7.318 1.00 82.06 125 PRO A C 1
ATOM 905 O O . PRO A 1 125 ? 5.222 -10.858 -8.318 1.00 82.06 125 PRO A O 1
ATOM 908 N N . GLY A 1 126 ? 4.119 -9.200 -7.278 1.00 78.75 126 GLY A N 1
ATOM 909 C CA . GLY A 1 126 ? 3.246 -8.894 -8.414 1.00 78.75 126 GLY A CA 1
ATOM 910 C C . GLY A 1 126 ? 4.028 -8.419 -9.641 1.00 78.75 126 GLY A C 1
ATOM 911 O O . GLY A 1 126 ? 3.768 -8.851 -10.771 1.00 78.75 126 GLY A O 1
ATOM 912 N N . LEU A 1 127 ? 5.035 -7.570 -9.425 1.00 76.50 127 LEU A N 1
ATOM 913 C CA . LEU A 1 127 ? 5.906 -7.058 -10.476 1.00 76.50 127 LEU A CA 1
ATOM 914 C C . LEU A 1 127 ? 6.796 -8.179 -11.034 1.00 76.50 127 LEU A C 1
ATOM 916 O O . LEU A 1 127 ? 6.864 -8.377 -12.246 1.00 76.50 127 LEU A O 1
ATOM 920 N N . ARG A 1 128 ? 7.396 -9.004 -10.165 1.00 75.88 128 ARG A N 1
ATOM 921 C CA . ARG A 1 128 ? 8.162 -10.192 -10.584 1.00 75.88 128 ARG A CA 1
ATOM 922 C C . ARG A 1 128 ? 7.325 -11.162 -11.417 1.00 75.88 128 ARG A C 1
ATOM 924 O O . ARG A 1 128 ? 7.821 -11.682 -12.411 1.00 75.88 128 ARG A O 1
ATOM 931 N N . TRP A 1 129 ? 6.059 -11.384 -11.070 1.00 77.19 129 TRP A N 1
ATOM 932 C CA . TRP A 1 129 ? 5.175 -12.270 -11.831 1.00 77.19 129 TRP A CA 1
ATOM 933 C C . TRP A 1 129 ? 4.809 -11.708 -13.212 1.00 77.19 129 TRP A C 1
ATOM 935 O O . TRP A 1 129 ? 4.782 -12.445 -14.200 1.00 77.19 129 TRP A O 1
ATOM 945 N N . THR A 1 130 ? 4.570 -10.399 -13.315 1.00 69.00 130 THR A N 1
ATOM 946 C CA . THR A 1 130 ? 4.231 -9.749 -14.592 1.00 69.00 130 THR A CA 1
ATOM 947 C C . THR A 1 130 ? 5.430 -9.602 -15.530 1.00 69.00 130 THR A C 1
ATOM 949 O O . THR A 1 130 ? 5.274 -9.810 -16.735 1.00 69.00 130 THR A O 1
ATOM 952 N N . LEU A 1 131 ? 6.626 -9.317 -15.002 1.00 65.19 131 LEU A N 1
ATOM 953 C CA . LEU A 1 131 ? 7.871 -9.260 -15.783 1.00 65.19 131 LEU A CA 1
ATOM 954 C C . LEU A 1 131 ? 8.471 -10.645 -16.070 1.00 65.19 131 LEU A C 1
ATOM 956 O O . LEU A 1 131 ? 9.016 -10.856 -17.153 1.00 65.19 131 LEU A O 1
ATOM 960 N N . GLY A 1 132 ? 8.310 -11.623 -15.172 1.00 60.66 132 GLY A N 1
ATOM 961 C CA . GLY A 1 132 ? 8.773 -13.004 -15.364 1.00 60.66 132 GLY A CA 1
ATOM 962 C C . GLY A 1 132 ? 8.153 -13.690 -16.588 1.00 60.66 132 GLY A C 1
ATOM 963 O O . GLY A 1 132 ? 8.820 -14.467 -17.271 1.00 60.66 132 GLY A O 1
ATOM 964 N N . ARG A 1 133 ? 6.922 -13.310 -16.963 1.00 55.25 133 ARG A N 1
ATOM 965 C CA . ARG A 1 133 ? 6.282 -13.733 -18.226 1.00 55.25 133 ARG A CA 1
ATOM 966 C C . ARG A 1 133 ? 7.061 -13.283 -19.477 1.00 55.25 133 ARG A C 1
ATOM 968 O O . ARG A 1 133 ? 6.995 -13.950 -20.509 1.00 55.25 133 ARG A O 1
ATOM 975 N N . ARG A 1 134 ? 7.829 -12.187 -19.401 1.00 51.28 134 ARG A N 1
ATOM 976 C CA . ARG A 1 134 ? 8.684 -11.693 -20.496 1.00 51.28 134 ARG A CA 1
ATOM 977 C C . ARG A 1 134 ? 10.129 -12.176 -20.414 1.00 51.28 134 ARG A C 1
ATOM 979 O O . ARG A 1 134 ? 10.688 -12.406 -21.477 1.00 51.28 134 ARG A O 1
ATOM 986 N N . ALA A 1 135 ? 10.699 -12.430 -19.233 1.00 49.41 135 ALA A N 1
ATOM 987 C CA . ALA A 1 135 ? 12.024 -13.062 -19.136 1.00 49.41 135 ALA A CA 1
ATOM 988 C C . ALA A 1 135 ? 12.054 -14.402 -19.898 1.00 49.41 135 ALA A C 1
ATOM 990 O O . ALA A 1 135 ? 12.933 -14.637 -20.721 1.00 49.41 135 ALA A O 1
ATOM 991 N N . LEU A 1 136 ? 11.000 -15.210 -19.741 1.00 50.00 136 LEU A N 1
ATOM 992 C CA . LEU A 1 136 ? 10.833 -16.478 -20.458 1.00 50.00 136 LEU A CA 1
ATOM 993 C C . LEU A 1 136 ? 10.592 -16.304 -21.973 1.00 50.00 136 LEU A C 1
ATOM 995 O O . LEU A 1 136 ? 10.987 -17.162 -22.761 1.00 50.00 136 LEU A O 1
ATOM 999 N N . THR A 1 137 ? 9.967 -15.202 -22.403 1.00 51.88 137 THR A N 1
ATOM 1000 C CA . THR A 1 137 ? 9.669 -14.931 -23.826 1.00 51.88 137 THR A CA 1
ATOM 1001 C C . THR A 1 137 ? 10.873 -14.324 -24.558 1.00 51.88 137 THR A C 1
ATOM 1003 O O . THR A 1 137 ? 11.194 -14.743 -25.667 1.00 51.88 137 THR A O 1
ATOM 1006 N N . ALA A 1 138 ? 11.596 -13.399 -23.921 1.00 53.69 138 ALA A N 1
ATOM 1007 C CA . ALA A 1 138 ? 12.838 -12.828 -24.438 1.00 53.69 138 ALA A CA 1
ATOM 1008 C C . ALA A 1 138 ? 13.945 -13.889 -24.525 1.00 53.69 138 ALA A C 1
ATOM 1010 O O . ALA A 1 138 ? 14.647 -13.962 -25.530 1.00 53.69 138 ALA A O 1
ATOM 1011 N N . GLN A 1 139 ? 14.035 -14.775 -23.526 1.00 56.09 139 GLN A N 1
ATOM 1012 C CA . GLN A 1 139 ? 14.950 -15.914 -23.551 1.00 56.09 139 GLN A CA 1
ATOM 1013 C C . GLN A 1 139 ? 14.588 -16.899 -24.673 1.00 56.09 139 GLN A C 1
ATOM 1015 O O . GLN A 1 139 ? 15.475 -17.362 -25.379 1.00 56.09 139 GLN A O 1
ATOM 1020 N N . ARG A 1 140 ? 13.298 -17.154 -24.936 1.00 52.66 140 ARG A N 1
ATOM 1021 C CA . ARG A 1 140 ? 12.868 -17.969 -26.088 1.00 52.66 140 ARG A CA 1
ATOM 1022 C C . ARG A 1 140 ? 13.266 -17.369 -27.441 1.00 52.66 140 ARG A C 1
ATOM 1024 O O . ARG A 1 140 ? 13.735 -18.117 -28.291 1.00 52.66 140 ARG A O 1
ATOM 1031 N N . CYS A 1 141 ? 13.137 -16.055 -27.635 1.00 51.72 141 CYS A N 1
ATOM 1032 C CA . CYS A 1 141 ? 13.582 -15.402 -28.873 1.00 51.72 141 CYS A CA 1
ATOM 1033 C C . CYS A 1 141 ? 15.114 -15.379 -29.010 1.00 51.72 141 CYS A C 1
ATOM 1035 O O . CYS A 1 141 ? 15.615 -15.607 -30.105 1.00 51.72 141 CYS A O 1
ATOM 1037 N N . ALA A 1 142 ? 15.853 -15.184 -27.912 1.00 57.16 142 ALA A N 1
ATOM 1038 C CA . ALA A 1 142 ? 17.319 -15.206 -27.911 1.00 57.16 142 ALA A CA 1
ATOM 1039 C C . ALA A 1 142 ? 17.900 -16.613 -28.170 1.00 57.16 142 ALA A C 1
ATOM 1041 O O . ALA A 1 142 ? 18.910 -16.772 -28.859 1.00 57.16 142 ALA A O 1
ATOM 1042 N N . ILE A 1 143 ? 17.244 -17.660 -27.660 1.00 57.88 143 ILE A N 1
ATOM 1043 C CA . ILE A 1 143 ? 17.623 -19.050 -27.948 1.00 57.88 143 ILE A CA 1
ATOM 1044 C C . ILE A 1 143 ? 17.235 -19.420 -29.393 1.00 57.88 143 ILE A C 1
ATOM 1046 O O . ILE A 1 143 ? 18.006 -20.095 -30.071 1.00 57.88 143 ILE A O 1
ATOM 1050 N N . ALA A 1 144 ? 16.102 -18.924 -29.910 1.00 58.81 144 ALA A N 1
ATOM 1051 C CA . ALA A 1 144 ? 15.688 -19.139 -31.302 1.00 58.81 144 ALA A CA 1
ATOM 1052 C C . ALA A 1 144 ? 16.594 -18.426 -32.326 1.00 58.81 144 ALA A C 1
ATOM 1054 O O . ALA A 1 144 ? 16.867 -18.970 -33.394 1.00 58.81 144 ALA A O 1
ATOM 1055 N N . SER A 1 145 ? 17.123 -17.240 -32.004 1.00 51.78 145 SER A N 1
ATOM 1056 C CA . SER A 1 145 ? 18.123 -16.575 -32.850 1.00 51.78 145 SER A CA 1
ATOM 1057 C C . SER A 1 145 ? 19.478 -17.287 -32.832 1.00 51.78 145 SER A C 1
ATOM 1059 O O . SER A 1 145 ? 20.212 -17.210 -33.809 1.00 51.78 145 SER A O 1
ATOM 1061 N N . THR A 1 146 ? 19.788 -18.018 -31.756 1.00 55.06 146 THR A N 1
ATOM 1062 C CA . THR A 1 146 ? 21.026 -18.806 -31.632 1.00 55.06 146 THR A CA 1
ATOM 1063 C C . THR A 1 146 ? 20.928 -20.154 -32.361 1.00 55.06 146 THR A C 1
ATOM 1065 O O . THR A 1 146 ? 21.925 -20.633 -32.895 1.00 55.06 146 THR A O 1
ATOM 1068 N N . SER A 1 147 ? 19.736 -20.761 -32.464 1.00 50.22 147 SER A N 1
ATOM 1069 C CA . SER A 1 147 ? 19.540 -21.997 -33.243 1.00 50.22 147 SER A CA 1
ATOM 1070 C C . SER A 1 147 ? 19.438 -21.764 -34.755 1.00 50.22 147 SER A C 1
ATOM 1072 O O . SER A 1 147 ? 19.716 -22.677 -35.527 1.00 50.22 147 SER A O 1
ATOM 1074 N N . SER A 1 148 ? 19.096 -20.546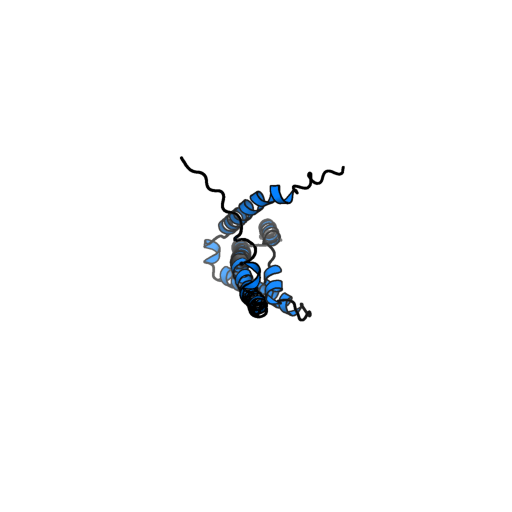 -35.193 1.00 50.19 148 SER A N 1
ATOM 1075 C CA . SER A 1 148 ? 19.140 -20.155 -36.610 1.00 50.19 148 SER A CA 1
ATOM 1076 C C . SER A 1 148 ? 20.554 -19.815 -37.102 1.00 50.19 148 SER A C 1
ATOM 1078 O O . SER A 1 148 ? 20.775 -19.763 -38.310 1.00 50.19 148 SER A O 1
ATOM 1080 N N . SER A 1 149 ? 21.509 -19.587 -36.194 1.00 44.38 149 SER A N 1
ATOM 1081 C CA . SER A 1 149 ? 22.912 -19.291 -36.499 1.00 44.38 149 SER A CA 1
ATOM 1082 C C . SER A 1 149 ? 23.829 -20.476 -36.181 1.00 44.38 149 SER A C 1
ATOM 1084 O O . SER A 1 149 ? 24.907 -20.293 -35.619 1.00 44.38 149 SER A O 1
ATOM 1086 N N . ALA A 1 150 ? 23.413 -21.702 -36.505 1.00 45.19 150 ALA A N 1
ATOM 1087 C CA . ALA A 1 150 ? 24.366 -22.792 -36.658 1.00 45.19 150 ALA A CA 1
ATOM 1088 C C . ALA A 1 150 ? 25.095 -22.579 -37.999 1.00 45.19 150 ALA A C 1
ATOM 1090 O O . ALA A 1 150 ? 24.455 -22.686 -39.049 1.00 45.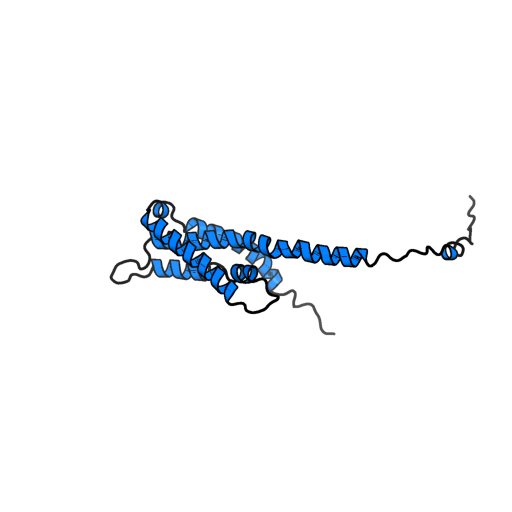19 150 ALA A O 1
ATOM 1091 N N . PRO A 1 151 ? 26.398 -22.235 -38.020 1.00 43.53 151 PRO A N 1
ATOM 1092 C CA . PRO A 1 151 ? 27.144 -22.245 -39.265 1.00 43.53 151 PRO A CA 1
ATOM 1093 C C . PRO A 1 151 ? 27.170 -23.689 -39.764 1.00 43.53 151 PRO A C 1
ATOM 1095 O O . PRO A 1 151 ? 27.550 -24.603 -39.031 1.00 43.53 151 PRO A O 1
ATOM 1098 N N . ASN A 1 152 ? 26.726 -23.897 -41.003 1.00 52.44 152 ASN A N 1
ATOM 1099 C CA . ASN A 1 152 ? 26.903 -25.153 -41.714 1.00 52.44 152 ASN A CA 1
ATOM 1100 C C . ASN A 1 152 ? 28.416 -25.378 -41.831 1.00 52.44 152 ASN A C 1
ATOM 1102 O O . ASN A 1 152 ? 29.085 -24.761 -42.658 1.00 52.44 152 ASN A O 1
ATOM 1106 N N . GLY A 1 153 ? 28.967 -26.154 -40.900 1.00 44.91 153 GLY A N 1
ATOM 1107 C CA . GLY A 1 153 ? 30.386 -26.440 -40.810 1.00 44.91 153 GLY A CA 1
ATOM 1108 C C . GLY A 1 153 ? 30.802 -27.372 -41.936 1.00 44.91 153 GLY A C 1
ATOM 1109 O O . GLY A 1 153 ? 31.009 -28.559 -41.704 1.00 44.91 153 GLY A O 1
ATOM 1110 N N . SER A 1 154 ? 30.973 -26.836 -43.145 1.00 48.34 154 SER A N 1
ATOM 1111 C CA . SER A 1 154 ? 31.954 -27.377 -44.079 1.00 48.34 154 SER A CA 1
ATOM 1112 C C . SER A 1 154 ? 33.327 -27.122 -43.459 1.00 48.34 154 SER A C 1
ATOM 1114 O O . SER A 1 154 ? 33.913 -26.049 -43.601 1.00 48.34 154 SER A O 1
ATOM 1116 N N . PHE A 1 155 ? 33.776 -28.085 -42.659 1.00 50.06 155 PHE A N 1
ATOM 1117 C CA . PHE A 1 155 ? 35.098 -28.118 -42.059 1.00 50.06 155 PHE A CA 1
ATOM 1118 C C . PHE A 1 155 ? 36.123 -28.279 -43.186 1.00 50.06 155 PHE A C 1
ATOM 1120 O O . PHE A 1 155 ? 36.354 -29.378 -43.683 1.00 50.06 155 PHE A O 1
ATOM 1127 N N . ASP A 1 156 ? 36.673 -27.153 -43.634 1.00 48.38 156 ASP A N 1
ATOM 1128 C CA . ASP A 1 156 ? 37.711 -27.101 -44.655 1.00 48.38 156 ASP A CA 1
ATOM 1129 C C . ASP A 1 156 ? 39.050 -27.506 -44.011 1.00 48.38 156 ASP A C 1
ATOM 1131 O O . ASP A 1 156 ? 39.719 -26.728 -43.325 1.00 48.38 156 ASP A O 1
ATOM 1135 N N . THR A 1 157 ? 39.431 -28.771 -44.191 1.00 54.25 157 THR A N 1
ATOM 1136 C CA . THR A 1 157 ? 40.659 -29.395 -43.664 1.00 54.25 157 THR A CA 1
ATOM 1137 C C . THR A 1 157 ? 41.953 -28.813 -44.247 1.00 54.25 157 THR A C 1
ATOM 1139 O O . THR A 1 157 ? 43.043 -29.164 -43.803 1.00 54.25 157 THR A O 1
ATOM 1142 N N . SER A 1 158 ? 41.872 -27.885 -45.201 1.00 46.50 158 SER A N 1
ATOM 1143 C CA . SER A 1 158 ? 43.018 -27.363 -45.954 1.00 46.50 158 SER A CA 1
ATOM 1144 C C . SER A 1 158 ? 43.893 -26.349 -45.195 1.00 46.50 158 SER A C 1
ATOM 1146 O O . SER A 1 158 ? 45.000 -26.038 -45.640 1.00 46.50 158 SER A O 1
ATOM 1148 N N . THR A 1 159 ? 43.461 -25.859 -44.024 1.00 47.38 159 THR A N 1
ATOM 1149 C CA . THR A 1 159 ? 44.218 -24.835 -43.267 1.00 47.38 159 THR A CA 1
ATOM 1150 C C . THR A 1 159 ? 45.169 -25.418 -42.206 1.00 47.38 159 THR A C 1
ATOM 1152 O O . THR A 1 159 ? 46.090 -24.731 -41.766 1.00 47.38 159 THR A O 1
ATOM 1155 N N . VAL A 1 160 ? 45.034 -26.699 -41.833 1.00 49.91 160 VAL A N 1
ATOM 1156 C CA . VAL A 1 160 ? 45.895 -27.332 -40.806 1.00 49.91 160 VAL A CA 1
ATOM 1157 C C . VAL A 1 160 ? 47.233 -27.831 -41.381 1.00 49.91 160 VAL A C 1
ATOM 1159 O O . VAL A 1 160 ? 48.220 -27.935 -40.655 1.00 49.91 160 VAL A O 1
ATOM 1162 N N . GLU A 1 161 ? 47.338 -28.043 -42.696 1.00 49.97 161 GLU A N 1
ATOM 1163 C CA . GLU A 1 161 ? 48.530 -28.659 -43.305 1.00 49.97 161 GLU A CA 1
ATOM 1164 C C . GLU A 1 161 ? 49.696 -27.684 -43.567 1.00 49.97 161 GLU A C 1
ATOM 1166 O O . GLU A 1 161 ? 50.835 -28.101 -43.768 1.00 49.97 161 GLU A O 1
ATOM 1171 N N . ARG A 1 162 ? 49.472 -26.363 -43.496 1.00 48.34 162 ARG A N 1
ATOM 1172 C CA . ARG A 1 162 ? 50.533 -25.360 -43.744 1.00 48.34 162 ARG A CA 1
ATOM 1173 C C . ARG A 1 162 ? 51.360 -24.955 -42.521 1.00 48.34 162 ARG A C 1
ATOM 1175 O O . ARG A 1 162 ? 52.340 -24.230 -42.683 1.00 48.34 162 ARG A O 1
ATOM 1182 N N . ALA A 1 163 ? 51.031 -25.437 -41.322 1.00 46.91 163 ALA A N 1
ATOM 1183 C CA . ALA A 1 163 ? 51.731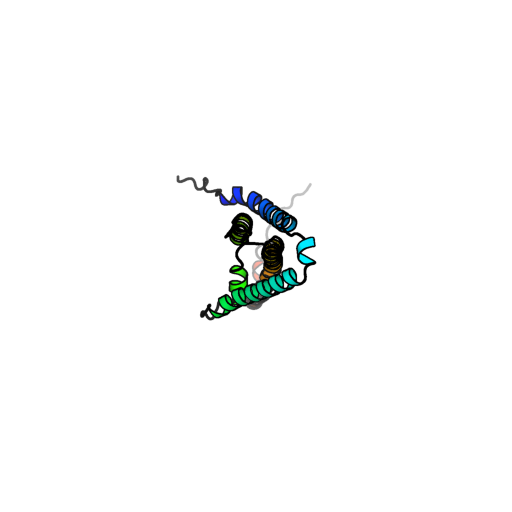 -25.070 -40.083 1.00 46.91 163 ALA A CA 1
ATOM 1184 C C . ALA A 1 163 ? 52.641 -26.181 -39.509 1.00 46.91 163 ALA A C 1
ATOM 1186 O O . ALA A 1 163 ? 53.146 -26.044 -38.399 1.00 46.91 163 ALA A O 1
ATOM 1187 N N . GLY A 1 164 ? 52.885 -27.267 -40.256 1.00 46.72 164 GLY A N 1
ATOM 1188 C CA . GLY A 1 164 ? 53.662 -28.439 -39.815 1.00 46.72 164 GLY A CA 1
ATOM 1189 C C . GLY A 1 164 ? 55.120 -28.504 -40.292 1.00 46.72 164 GLY A C 1
ATOM 1190 O O . GLY A 1 164 ? 55.670 -29.593 -40.405 1.00 46.72 164 GLY A O 1
ATOM 1191 N N . GLY A 1 165 ? 55.754 -27.373 -40.619 1.00 49.81 165 GLY A N 1
ATOM 1192 C CA . GLY A 1 165 ? 57.075 -27.343 -41.259 1.00 49.81 165 GLY A CA 1
ATOM 1193 C C . GLY A 1 165 ? 58.096 -26.454 -40.555 1.00 49.81 165 GLY A C 1
ATOM 1194 O O . GLY A 1 165 ? 58.500 -25.439 -41.120 1.00 49.81 165 GLY A O 1
ATOM 1195 N N . ARG A 1 166 ? 58.509 -26.809 -39.330 1.00 46.78 166 ARG A N 1
ATOM 1196 C CA . ARG A 1 166 ? 59.844 -26.483 -38.783 1.00 46.78 166 ARG A CA 1
ATOM 1197 C C . ARG A 1 166 ? 60.062 -27.146 -37.423 1.00 46.78 166 ARG A C 1
ATOM 1199 O O . ARG A 1 166 ? 59.590 -26.670 -36.398 1.00 46.78 166 ARG A O 1
ATOM 1206 N N . SER A 1 167 ? 60.824 -28.231 -37.424 1.00 58.06 167 SER A N 1
ATOM 1207 C CA . SER A 1 167 ? 61.463 -28.792 -36.235 1.00 58.06 167 SER A CA 1
ATOM 1208 C C . SER A 1 167 ? 62.728 -27.997 -35.883 1.00 58.06 167 SER A C 1
ATOM 1210 O O . SER A 1 167 ? 63.597 -27.878 -36.750 1.00 58.06 167 SER A O 1
ATOM 1212 N N . PRO A 1 168 ? 62.926 -27.546 -34.634 1.00 48.25 168 PRO A N 1
ATOM 1213 C CA . PRO A 1 168 ? 64.253 -27.285 -34.108 1.00 48.25 168 PRO A CA 1
ATOM 1214 C C . PRO A 1 168 ? 64.646 -28.429 -33.174 1.00 48.25 168 PRO A C 1
ATOM 1216 O O . PRO A 1 168 ? 64.143 -28.582 -32.064 1.00 48.25 168 PRO A O 1
ATOM 1219 N N . THR A 1 169 ? 65.565 -29.249 -33.662 1.00 68.06 169 THR A N 1
ATOM 1220 C CA . THR A 1 169 ? 66.351 -30.186 -32.869 1.00 68.06 169 THR A CA 1
ATOM 1221 C C . THR A 1 169 ? 67.193 -29.410 -31.851 1.00 68.06 169 THR A C 1
ATOM 1223 O O . THR A 1 169 ? 68.055 -28.640 -32.268 1.00 68.06 169 THR A O 1
ATOM 1226 N N . TRP A 1 170 ? 67.018 -29.641 -30.548 1.00 47.66 170 TRP A N 1
ATOM 1227 C CA . TRP A 1 170 ? 68.023 -29.268 -29.544 1.00 47.66 170 TRP A CA 1
ATOM 1228 C C . TRP A 1 170 ? 68.335 -30.465 -28.646 1.00 47.66 170 TRP A C 1
ATOM 1230 O O . TRP A 1 170 ? 67.513 -30.953 -27.877 1.00 47.66 170 TRP A O 1
ATOM 1240 N N . ARG A 1 171 ? 69.540 -30.985 -28.888 1.00 52.53 171 ARG A N 1
ATOM 1241 C CA . ARG A 1 171 ? 70.209 -32.138 -28.288 1.00 52.53 171 ARG A CA 1
ATOM 1242 C C . ARG A 1 171 ? 71.083 -31.630 -27.133 1.00 52.53 171 ARG A C 1
ATOM 1244 O O . ARG A 1 171 ? 71.843 -30.699 -27.374 1.00 52.53 171 ARG A O 1
ATOM 1251 N N . ARG A 1 172 ? 71.074 -32.391 -26.031 1.00 50.97 172 ARG A N 1
ATOM 1252 C CA . ARG A 1 172 ? 71.981 -32.384 -24.861 1.00 50.97 172 ARG A CA 1
ATOM 1253 C C . ARG A 1 172 ? 71.875 -31.222 -23.884 1.00 50.97 172 ARG A C 1
ATOM 1255 O O . ARG A 1 172 ? 72.071 -30.067 -24.299 1.00 50.97 172 ARG A O 1
#